Protein AF-A0A8J9S9B5-F1 (afdb_monomer)

Organism: Phaeodactylum tricornutum (NCBI:txid2850)

Sequence (121 aa):
AQVAGDGMDLGVCLTEFCKTQNLSLSDNWKCPRCKKFRQGQQNMNLWRLPDLLTFHLKRFNMSARWREKLTTKINFPLTGLDLRHWCHKESPAVQVDPMESSVYDLIGVVNHYGSMTGGHY

InterPro domains:
  IPR001394 Peptidase C19, ubiquitin carboxyl-terminal hydrolase [PF00443] (23-121)
  IPR018200 Ubiquitin specific protease, conserved site [PS00973] (104-121)
  IPR028889 Ubiquitin specific protease UPS, catalytic domain [PS50235] (1-121)
  IPR038765 Papain-like cysteine peptidase superfamily [SSF54001] (10-121)
  IPR050185 Ubiquitin carboxyl-terminal hydrolase [PTHR21646] (9-121)

Structure (mmCIF, N/CA/C/O backbone):
data_AF-A0A8J9S9B5-F1
#
_entry.id   AF-A0A8J9S9B5-F1
#
loop_
_atom_site.group_PDB
_atom_site.id
_atom_site.type_symbol
_atom_site.label_atom_id
_atom_site.label_alt_id
_atom_site.label_comp_id
_atom_site.label_asym_id
_atom_site.label_entity_id
_atom_site.label_seq_id
_atom_site.pdbx_PDB_ins_code
_atom_site.Cartn_x
_atom_site.Cartn_y
_atom_site.Cartn_z
_atom_site.occupancy
_atom_site.B_iso_or_equiv
_atom_site.auth_seq_id
_atom_site.auth_comp_id
_atom_site.auth_asym_id
_atom_site.auth_atom_id
_atom_site.pdbx_PDB_model_num
ATOM 1 N N . ALA A 1 1 ? -0.979 -18.078 14.856 1.00 37.34 1 ALA A N 1
ATOM 2 C CA . ALA A 1 1 ? 0.449 -17.784 15.094 1.00 37.34 1 ALA A CA 1
ATOM 3 C C . ALA A 1 1 ? 1.086 -17.421 13.759 1.00 37.34 1 ALA A C 1
ATOM 5 O O . ALA A 1 1 ? 1.113 -18.261 12.869 1.00 37.34 1 ALA A O 1
ATOM 6 N N . GLN A 1 2 ? 1.486 -16.164 13.571 1.00 46.03 2 GLN A N 1
ATOM 7 C CA . GLN A 1 2 ? 2.122 -15.715 12.333 1.00 46.03 2 GLN A CA 1
ATOM 8 C C . GLN A 1 2 ? 3.588 -16.158 12.376 1.00 46.03 2 GLN A C 1
ATOM 10 O O . GLN A 1 2 ? 4.333 -15.763 13.270 1.00 46.03 2 GLN 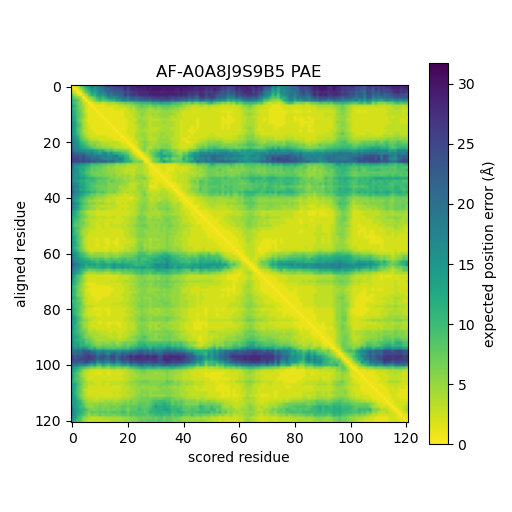A O 1
ATOM 15 N N . VAL A 1 3 ? 3.983 -17.042 11.462 1.00 46.78 3 VAL A N 1
ATOM 16 C CA . VAL A 1 3 ? 5.387 -17.427 11.293 1.00 46.78 3 VAL A CA 1
ATOM 17 C C . VAL A 1 3 ? 6.106 -16.203 10.730 1.00 46.78 3 VAL A C 1
ATOM 19 O O . VAL A 1 3 ? 5.795 -15.778 9.618 1.00 46.78 3 VAL A O 1
ATOM 22 N N . ALA A 1 4 ? 7.030 -15.620 11.496 1.00 52.12 4 ALA A N 1
ATOM 23 C CA . ALA A 1 4 ? 7.912 -14.559 11.018 1.00 52.12 4 ALA A CA 1
ATOM 24 C C . ALA A 1 4 ? 8.854 -15.154 9.960 1.00 52.12 4 ALA A C 1
ATOM 26 O O . ALA A 1 4 ? 9.913 -15.694 10.267 1.00 52.12 4 ALA A O 1
ATOM 27 N N . GLY A 1 5 ? 8.396 -15.171 8.711 1.00 57.84 5 GLY A N 1
ATOM 28 C CA . GLY A 1 5 ? 9.169 -15.641 7.573 1.00 57.84 5 GLY A CA 1
ATOM 29 C C . GLY A 1 5 ? 9.975 -14.505 6.959 1.00 57.84 5 GLY A C 1
ATOM 30 O O . GLY A 1 5 ? 9.494 -13.376 6.898 1.00 57.84 5 GLY A O 1
ATOM 31 N N . ASP A 1 6 ? 11.155 -14.838 6.434 1.00 79.31 6 ASP A N 1
ATOM 32 C CA . ASP A 1 6 ? 11.966 -13.963 5.582 1.00 79.31 6 ASP A CA 1
ATOM 33 C C . ASP A 1 6 ? 11.068 -13.307 4.509 1.00 79.31 6 ASP A C 1
ATOM 35 O O . ASP A 1 6 ? 10.398 -14.015 3.744 1.00 79.31 6 ASP A O 1
ATOM 39 N N . GLY A 1 7 ? 10.916 -11.980 4.561 1.00 86.44 7 GLY A N 1
ATOM 40 C CA . GLY A 1 7 ? 9.925 -11.209 3.802 1.00 86.44 7 GLY A CA 1
ATOM 41 C C . GLY A 1 7 ? 9.674 -9.813 4.387 1.00 86.44 7 GLY A C 1
ATOM 42 O O . GLY A 1 7 ? 9.885 -9.577 5.572 1.00 86.44 7 GLY A O 1
ATOM 43 N N . MET A 1 8 ? 9.238 -8.874 3.546 1.00 95.88 8 MET A N 1
ATOM 44 C CA . MET A 1 8 ? 8.897 -7.504 3.948 1.00 95.88 8 MET A CA 1
ATOM 45 C C . MET A 1 8 ? 7.414 -7.416 4.309 1.00 95.88 8 MET A C 1
ATOM 47 O O . MET A 1 8 ? 6.572 -7.883 3.550 1.00 95.88 8 MET A O 1
ATOM 51 N N . ASP A 1 9 ? 7.065 -6.774 5.417 1.00 96.69 9 ASP A N 1
ATOM 52 C CA . ASP A 1 9 ? 5.658 -6.626 5.794 1.00 96.69 9 ASP A CA 1
ATOM 53 C C . ASP A 1 9 ? 4.914 -5.643 4.880 1.00 96.69 9 ASP A C 1
ATOM 55 O O . ASP A 1 9 ? 5.441 -4.596 4.499 1.00 96.69 9 ASP A O 1
ATOM 59 N N . LEU A 1 10 ? 3.645 -5.934 4.581 1.00 97.50 10 LEU A N 1
ATOM 60 C CA . LEU A 1 10 ? 2.754 -5.056 3.812 1.00 97.50 10 LEU A CA 1
ATOM 61 C C . LEU A 1 10 ? 2.695 -3.638 4.400 1.00 97.50 10 LEU A C 1
ATOM 63 O O . LEU A 1 10 ? 2.607 -2.661 3.655 1.00 97.50 10 LEU A O 1
ATOM 67 N N . GLY A 1 11 ? 2.805 -3.516 5.725 1.00 96.81 11 GLY A N 1
ATOM 68 C CA . GLY A 1 11 ? 2.852 -2.230 6.416 1.00 96.81 11 GLY A CA 1
ATOM 69 C C . GLY A 1 11 ? 4.025 -1.340 5.988 1.00 96.81 11 GLY A C 1
ATOM 70 O O . GLY A 1 11 ? 3.890 -0.116 5.983 1.00 96.81 11 GLY A O 1
ATOM 71 N N . VAL A 1 12 ? 5.146 -1.920 5.543 1.00 96.75 12 VAL A N 1
ATOM 72 C CA . VAL A 1 12 ? 6.265 -1.166 4.954 1.00 96.75 12 VAL A CA 1
ATOM 73 C C . VAL A 1 12 ? 5.838 -0.550 3.622 1.00 96.75 12 VAL A C 1
ATOM 75 O O . VAL A 1 12 ? 6.068 0.635 3.389 1.00 96.75 12 VAL A O 1
ATOM 78 N N . CYS A 1 13 ? 5.147 -1.313 2.768 1.00 96.88 13 CYS A N 1
ATOM 79 C CA . CYS A 1 13 ? 4.630 -0.810 1.495 1.00 96.88 13 CYS A CA 1
ATOM 80 C C . CYS A 1 13 ? 3.580 0.293 1.690 1.00 96.88 13 CYS A C 1
ATOM 82 O O . CYS A 1 13 ? 3.610 1.293 0.976 1.00 96.88 13 CYS A O 1
ATOM 84 N N . LEU A 1 14 ? 2.671 0.130 2.657 1.00 96.62 14 LEU A N 1
ATOM 85 C CA . LEU A 1 14 ? 1.658 1.139 2.991 1.00 96.62 14 LEU A CA 1
ATOM 86 C C . LEU A 1 14 ? 2.297 2.418 3.539 1.00 96.62 14 LEU A C 1
ATOM 88 O O . LEU A 1 14 ? 1.918 3.520 3.149 1.00 96.62 14 LEU A O 1
ATOM 92 N N . THR A 1 15 ? 3.318 2.276 4.382 1.00 96.19 15 THR A N 1
ATOM 93 C CA . THR A 1 15 ? 4.081 3.416 4.897 1.00 96.19 15 THR A CA 1
ATOM 94 C C . THR A 1 15 ? 4.786 4.164 3.770 1.00 96.19 15 THR A C 1
ATOM 96 O O . THR A 1 15 ? 4.690 5.387 3.709 1.00 96.19 15 THR A O 1
ATOM 99 N N . GLU A 1 16 ? 5.433 3.459 2.837 1.00 95.56 16 GLU A N 1
ATOM 100 C CA . GLU A 1 16 ? 6.088 4.107 1.694 1.00 95.56 16 GLU A CA 1
ATOM 101 C C . GLU A 1 16 ? 5.069 4.746 0.733 1.00 95.56 16 GLU A C 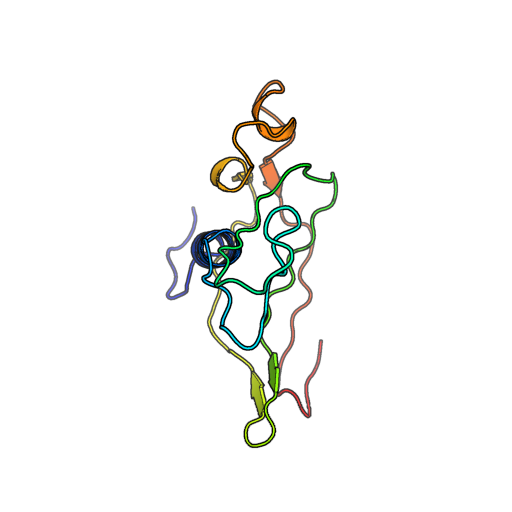1
ATOM 103 O O . GLU A 1 16 ? 5.330 5.814 0.182 1.00 95.56 16 GLU A O 1
ATOM 108 N N . PHE A 1 17 ? 3.878 4.154 0.580 1.00 94.75 17 PHE A N 1
ATOM 109 C CA . PHE A 1 17 ? 2.781 4.751 -0.185 1.00 94.75 17 PHE A CA 1
ATOM 110 C C . PHE A 1 17 ? 2.296 6.074 0.428 1.00 94.75 17 PHE A C 1
ATOM 112 O O . PHE A 1 17 ? 2.067 7.035 -0.309 1.00 94.75 17 PHE A O 1
ATOM 119 N N . CYS A 1 18 ? 2.167 6.144 1.758 1.00 95.12 18 CYS A N 1
ATOM 120 C CA . CYS A 1 18 ? 1.678 7.338 2.454 1.00 95.12 18 CYS A CA 1
ATOM 121 C C . CYS A 1 18 ? 2.758 8.391 2.750 1.00 95.12 18 CYS A C 1
ATOM 123 O O . CYS A 1 18 ? 2.457 9.500 3.199 1.00 95.12 18 CYS A O 1
ATOM 125 N N . LYS A 1 19 ? 4.027 8.065 2.512 1.00 94.94 19 LYS A N 1
ATOM 126 C CA . LYS A 1 19 ? 5.159 8.952 2.773 1.00 94.94 19 LYS A CA 1
ATOM 127 C C . LYS A 1 19 ? 5.084 10.217 1.925 1.00 94.94 19 LYS A C 1
ATOM 129 O O . LYS A 1 19 ? 4.760 10.180 0.740 1.00 94.94 19 LYS A O 1
ATOM 134 N N . THR A 1 20 ? 5.449 11.346 2.526 1.00 94.06 20 THR A N 1
ATOM 135 C CA . THR A 1 20 ? 5.600 12.610 1.804 1.00 94.06 20 THR A CA 1
ATOM 136 C C . THR A 1 20 ? 6.755 12.524 0.816 1.00 94.06 20 THR A C 1
ATOM 138 O O . THR A 1 20 ? 7.901 12.274 1.189 1.00 94.06 20 THR A O 1
ATOM 141 N N . GLN A 1 21 ? 6.449 12.774 -0.449 1.00 90.12 21 GLN A N 1
ATOM 142 C CA . GLN A 1 21 ? 7.390 12.807 -1.556 1.00 90.12 21 GLN A CA 1
ATOM 143 C C . GLN A 1 21 ? 7.607 14.257 -1.990 1.00 90.12 21 GLN A C 1
ATOM 145 O O . GLN A 1 21 ? 6.662 15.043 -2.091 1.00 90.12 21 GLN A O 1
ATOM 150 N N . ASN A 1 22 ? 8.862 14.620 -2.248 1.00 88.19 22 ASN A N 1
ATOM 151 C CA . ASN A 1 22 ? 9.187 15.903 -2.861 1.00 88.19 22 ASN A CA 1
ATOM 152 C C . ASN A 1 22 ? 8.976 15.782 -4.370 1.00 88.19 22 ASN A C 1
ATOM 154 O O . AS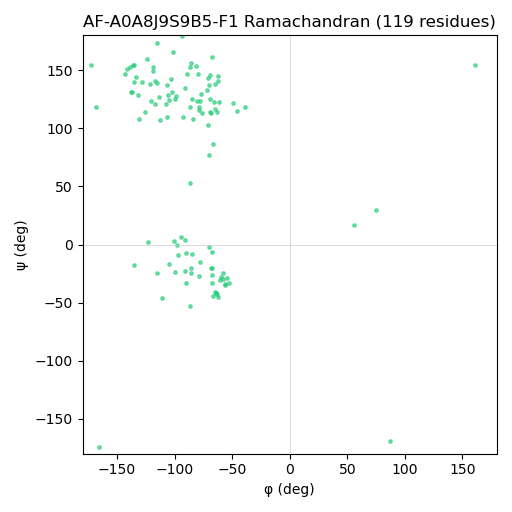N A 1 22 ? 9.583 14.929 -5.014 1.00 88.19 22 ASN A O 1
ATOM 158 N N . LEU A 1 23 ? 8.142 16.653 -4.927 1.00 84.38 23 LEU A N 1
ATOM 159 C CA . LEU A 1 23 ? 7.941 16.740 -6.366 1.00 84.38 23 LEU A CA 1
ATOM 160 C C . LEU A 1 23 ? 9.181 17.361 -7.006 1.00 84.38 23 LEU A C 1
ATOM 162 O O . LEU A 1 23 ? 9.708 18.365 -6.516 1.00 84.38 23 LEU A O 1
ATOM 166 N N . SER A 1 24 ? 9.667 16.754 -8.085 1.00 74.19 24 SER A N 1
ATOM 167 C CA . SER A 1 24 ? 10.805 17.288 -8.827 1.00 74.19 24 SER A CA 1
ATOM 168 C C . SER A 1 24 ? 10.434 18.611 -9.520 1.00 74.19 24 SER A C 1
ATOM 170 O O . SER A 1 24 ? 9.263 18.909 -9.747 1.00 74.19 24 SER A O 1
ATOM 172 N N . LEU A 1 25 ? 11.434 19.411 -9.909 1.00 66.12 25 LEU A N 1
ATOM 173 C CA . LEU A 1 25 ? 11.219 20.611 -10.738 1.00 66.12 25 LEU A CA 1
ATOM 174 C C . LEU A 1 25 ? 10.760 20.283 -12.172 1.00 66.12 25 LEU A C 1
ATOM 176 O O . LEU A 1 25 ? 10.460 21.189 -12.941 1.00 66.12 25 LEU A O 1
ATOM 180 N N . SER A 1 26 ? 10.736 19.011 -12.567 1.00 68.56 26 SER A N 1
ATOM 181 C CA . SER A 1 26 ? 10.069 18.551 -13.790 1.00 68.56 26 SER A CA 1
ATOM 182 C C . SER A 1 26 ? 8.607 18.167 -13.529 1.00 68.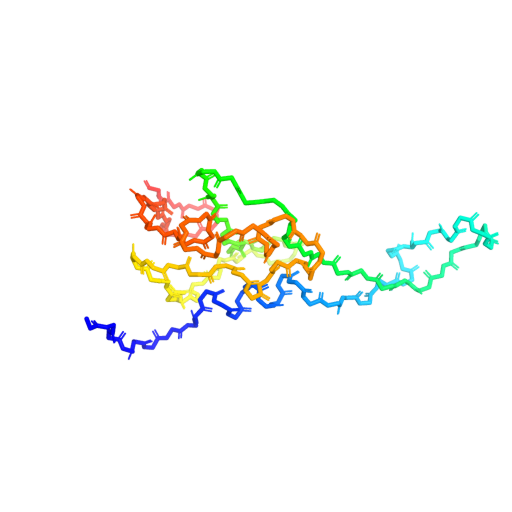56 26 SER A C 1
ATOM 184 O O . SER A 1 26 ? 7.755 18.454 -14.367 1.00 68.56 26 SER A O 1
ATOM 186 N N . ASP A 1 27 ? 8.291 17.640 -12.339 1.00 65.56 27 ASP A N 1
ATOM 187 C CA . ASP A 1 27 ? 6.940 17.266 -11.878 1.00 65.56 27 ASP A CA 1
ATOM 188 C C . ASP A 1 27 ? 6.218 18.463 -11.246 1.00 65.56 27 ASP A C 1
ATOM 190 O O . ASP A 1 27 ? 5.783 18.464 -10.092 1.00 65.56 27 ASP A O 1
ATOM 194 N N . ASN A 1 28 ? 6.171 19.554 -12.003 1.00 70.00 28 ASN A N 1
ATOM 195 C CA . ASN A 1 28 ? 5.900 20.870 -11.460 1.00 70.00 28 ASN A CA 1
ATOM 196 C C . ASN A 1 28 ? 4.488 21.032 -10.870 1.00 70.00 28 ASN A C 1
ATOM 198 O O . ASN A 1 28 ? 3.492 21.091 -11.596 1.00 70.00 28 ASN A O 1
ATOM 202 N N . TRP A 1 29 ? 4.405 21.289 -9.561 1.00 84.69 29 TRP A N 1
ATOM 203 C CA . TRP A 1 29 ? 3.197 21.842 -8.953 1.00 84.69 29 TRP A CA 1
ATOM 204 C C . TRP A 1 29 ? 3.116 23.350 -9.217 1.00 84.69 29 TRP A C 1
ATOM 206 O O . TRP A 1 29 ? 3.969 24.140 -8.795 1.00 84.69 29 TRP A O 1
ATOM 216 N N . LYS A 1 30 ? 2.067 23.784 -9.925 1.00 88.19 30 LYS A N 1
ATOM 217 C CA . LYS A 1 30 ? 1.782 25.210 -10.124 1.00 88.19 30 LYS A CA 1
ATOM 218 C C . LYS A 1 30 ? 1.003 25.740 -8.929 1.00 88.19 30 LYS A C 1
ATOM 220 O O . LYS A 1 30 ? -0.187 25.471 -8.786 1.00 88.19 30 LYS A O 1
ATOM 225 N N . CYS A 1 31 ? 1.657 26.550 -8.101 1.00 88.00 31 CYS A N 1
ATOM 226 C CA . CYS A 1 31 ? 1.012 27.131 -6.931 1.00 88.00 31 CYS A CA 1
ATOM 227 C C . CYS A 1 31 ? -0.177 28.019 -7.362 1.00 88.00 31 CYS A C 1
ATOM 229 O O . CYS A 1 31 ? 0.031 29.001 -8.089 1.00 88.00 31 CYS A O 1
ATOM 231 N N . PRO A 1 32 ? -1.413 27.757 -6.892 1.00 90.88 32 PRO A N 1
ATOM 232 C CA . PRO A 1 32 ? -2.591 28.520 -7.303 1.00 90.88 32 PRO A CA 1
ATOM 233 C C . PRO A 1 32 ? -2.570 29.968 -6.797 1.00 90.88 32 PRO A C 1
ATOM 235 O O . PRO A 1 32 ? -3.237 3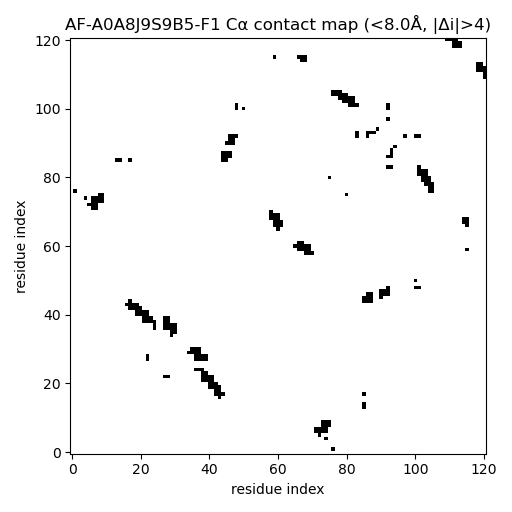0.815 -7.390 1.00 90.88 32 PRO A O 1
ATOM 238 N N . ARG A 1 33 ? -1.782 30.265 -5.753 1.00 93.19 33 ARG A N 1
ATOM 239 C CA . ARG A 1 33 ? -1.595 31.613 -5.196 1.00 93.19 33 ARG A CA 1
ATOM 240 C C . ARG A 1 33 ? -0.493 32.388 -5.922 1.00 93.19 33 ARG A C 1
ATOM 242 O O . ARG A 1 33 ? -0.740 33.480 -6.411 1.00 93.19 33 ARG A O 1
ATOM 249 N N . CYS A 1 34 ? 0.707 31.815 -6.042 1.00 90.50 34 CYS A N 1
ATOM 250 C CA . CYS A 1 34 ? 1.845 32.490 -6.682 1.00 90.50 34 CYS A CA 1
ATOM 251 C C . CYS A 1 34 ? 1.788 32.482 -8.217 1.00 90.50 34 CYS A C 1
ATOM 253 O O . CYS A 1 34 ? 2.575 33.183 -8.846 1.00 90.50 34 CYS A O 1
ATOM 255 N N . LYS A 1 35 ? 0.938 31.632 -8.816 1.00 90.00 35 LYS A N 1
ATOM 256 C CA . LYS A 1 35 ? 0.830 31.378 -10.267 1.00 90.00 35 LYS A CA 1
ATOM 257 C C . LYS A 1 35 ? 2.140 30.933 -10.942 1.00 90.00 35 LYS A C 1
ATOM 259 O O . LYS A 1 35 ? 2.233 30.943 -12.166 1.00 90.00 35 LYS A O 1
ATOM 264 N N . LYS A 1 36 ? 3.122 30.487 -10.153 1.00 88.19 36 LYS A N 1
ATOM 265 C CA . LYS A 1 36 ? 4.446 30.012 -10.580 1.00 88.19 36 LYS A CA 1
ATOM 266 C C . LYS A 1 36 ? 4.6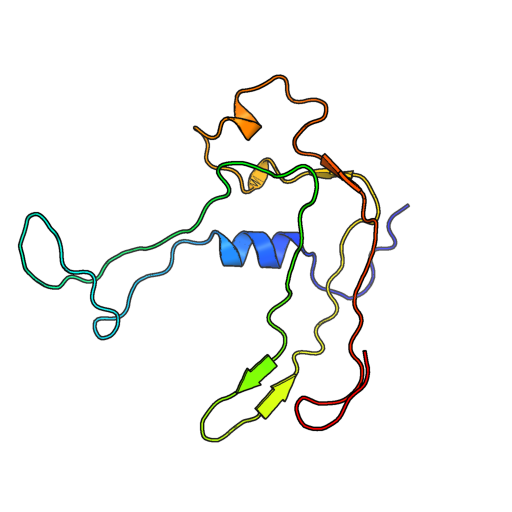37 28.551 -10.182 1.00 88.19 36 LYS A C 1
ATOM 268 O O . LYS A 1 36 ? 4.047 28.099 -9.197 1.00 88.19 36 LYS A O 1
ATOM 273 N N . PHE A 1 37 ? 5.470 27.843 -10.933 1.00 87.00 37 PHE A N 1
ATOM 274 C CA . PHE A 1 37 ? 5.906 26.501 -10.574 1.00 87.00 37 PHE A CA 1
ATOM 275 C C . PHE A 1 37 ? 6.839 26.550 -9.365 1.00 87.00 37 PHE A C 1
ATOM 277 O O . PHE A 1 37 ? 7.667 27.457 -9.236 1.00 87.00 37 PHE A O 1
ATOM 284 N N . ARG A 1 38 ? 6.637 25.620 -8.438 1.00 84.19 38 ARG A N 1
ATOM 285 C CA . ARG A 1 38 ? 7.401 25.502 -7.199 1.00 84.19 38 ARG A CA 1
ATOM 286 C C . ARG A 1 38 ? 7.675 24.030 -6.942 1.00 84.19 38 ARG A C 1
ATOM 288 O O . ARG A 1 38 ? 6.875 23.175 -7.315 1.00 84.19 38 ARG A O 1
ATOM 295 N N . GLN A 1 39 ? 8.769 23.768 -6.239 1.00 84.94 39 GLN A N 1
ATOM 296 C CA . GLN A 1 39 ? 8.984 22.466 -5.634 1.00 84.94 39 GLN A CA 1
ATOM 297 C C . GLN A 1 39 ? 7.880 22.235 -4.595 1.00 84.94 39 GLN A C 1
ATOM 299 O O . GLN A 1 39 ? 7.748 23.004 -3.641 1.00 84.94 39 GLN A O 1
ATOM 304 N N . GLY A 1 40 ? 7.029 21.248 -4.854 1.00 85.44 40 GLY A N 1
ATOM 305 C CA . GLY A 1 40 ? 5.921 20.872 -3.985 1.00 85.44 40 GLY A CA 1
ATOM 306 C C . GLY A 1 40 ? 6.257 19.640 -3.156 1.00 85.44 40 GLY A C 1
ATOM 307 O O . GLY A 1 40 ? 7.198 18.907 -3.455 1.00 85.44 40 GLY A O 1
ATOM 308 N N . GLN A 1 41 ? 5.449 19.402 -2.133 1.00 89.25 41 GLN A N 1
ATOM 309 C CA . GLN A 1 41 ? 5.414 18.137 -1.412 1.00 89.25 41 GLN A CA 1
ATOM 310 C C . GLN A 1 41 ? 4.049 17.497 -1.630 1.00 89.25 41 GLN A C 1
ATOM 312 O O . GLN A 1 41 ? 3.033 18.191 -1.616 1.00 89.25 41 GLN A O 1
ATOM 317 N N . GLN A 1 42 ? 4.036 16.186 -1.840 1.00 88.75 42 GLN A N 1
ATOM 318 C CA . G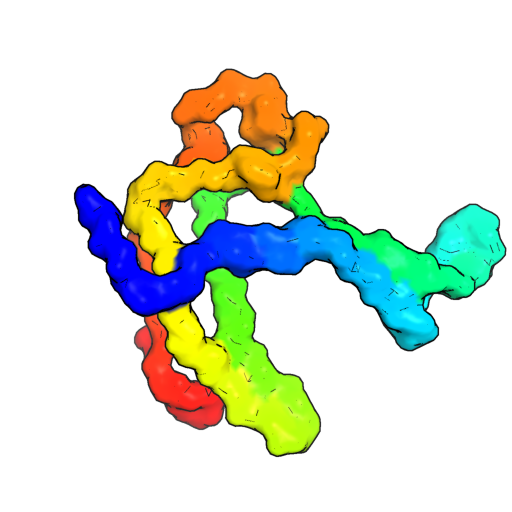LN A 1 42 ? 2.824 15.403 -2.014 1.00 88.75 42 GLN A CA 1
ATOM 319 C C . GLN A 1 42 ? 2.893 14.171 -1.122 1.00 88.75 42 GLN A C 1
ATOM 321 O O . GLN A 1 42 ? 3.850 13.408 -1.178 1.00 88.75 42 GLN A O 1
ATOM 326 N N . ASN A 1 43 ? 1.854 13.951 -0.331 1.00 92.00 43 ASN A N 1
ATOM 327 C CA . ASN A 1 43 ? 1.594 12.685 0.337 1.00 92.00 43 ASN A CA 1
ATOM 328 C C . ASN A 1 43 ? 0.199 12.185 -0.042 1.00 92.00 43 ASN A C 1
ATOM 330 O O . ASN A 1 43 ? -0.658 12.947 -0.492 1.00 92.00 43 ASN A O 1
ATOM 334 N N . MET A 1 44 ? -0.021 10.890 0.139 1.00 93.31 44 MET A N 1
ATOM 335 C CA . MET A 1 44 ? -1.329 10.256 0.002 1.00 93.31 44 MET A CA 1
ATOM 336 C C . MET A 1 44 ? -1.712 9.687 1.363 1.00 93.31 44 MET A C 1
ATOM 338 O O . MET A 1 44 ? -0.858 9.178 2.071 1.00 93.31 44 MET A O 1
ATOM 342 N N . ASN A 1 45 ? -2.980 9.785 1.747 1.00 91.69 45 ASN A N 1
ATOM 343 C CA . ASN A 1 45 ? -3.489 9.171 2.974 1.00 91.69 45 ASN A CA 1
ATOM 344 C C . ASN A 1 45 ? -4.812 8.480 2.662 1.00 91.69 45 ASN A C 1
ATOM 346 O O . ASN A 1 45 ? -5.524 8.890 1.739 1.00 91.69 45 ASN A O 1
ATOM 350 N N . LEU A 1 46 ? -5.166 7.464 3.445 1.00 93.25 46 LEU A N 1
ATOM 351 C CA . LEU A 1 46 ? -6.467 6.816 3.317 1.00 93.25 46 LEU A CA 1
ATOM 352 C C . LEU A 1 46 ? -7.542 7.700 3.970 1.00 93.25 46 LEU A C 1
ATOM 354 O O . LEU A 1 46 ? -7.370 8.173 5.093 1.00 93.25 46 LEU A O 1
ATOM 358 N N . TRP A 1 47 ? -8.638 7.969 3.255 1.00 92.12 47 TRP A N 1
ATOM 359 C CA . TRP A 1 47 ? -9.721 8.832 3.754 1.00 92.12 47 TRP A CA 1
ATOM 360 C C . TRP A 1 47 ? -11.014 8.074 4.045 1.00 92.12 47 TRP A C 1
ATOM 362 O O . TRP A 1 47 ? -11.625 8.281 5.084 1.00 92.12 47 TRP A O 1
ATOM 372 N N . ARG A 1 48 ? -11.452 7.202 3.139 1.00 90.25 48 ARG A N 1
ATOM 373 C CA . ARG A 1 48 ? -12.562 6.269 3.362 1.00 90.25 48 ARG A CA 1
ATOM 374 C C . ARG A 1 48 ? -12.079 4.881 2.992 1.00 90.25 48 ARG A C 1
ATOM 376 O O . ARG A 1 48 ? -11.371 4.742 1.995 1.00 90.25 48 ARG A O 1
ATOM 383 N N . LEU A 1 49 ? -12.468 3.896 3.789 1.00 91.88 49 LEU A N 1
ATOM 384 C CA . LEU A 1 49 ? -12.146 2.498 3.560 1.00 91.88 49 LEU A CA 1
ATOM 385 C C . LEU A 1 49 ? -13.411 1.791 3.039 1.00 91.88 49 LEU A C 1
ATOM 387 O O . LEU A 1 49 ? -14.467 1.945 3.650 1.00 91.88 49 LEU A O 1
ATOM 391 N N . PRO A 1 50 ? -13.358 1.133 1.869 1.00 92.81 50 PRO A N 1
ATOM 392 C CA . PRO A 1 50 ? -14.503 0.428 1.296 1.00 92.81 50 PRO A CA 1
ATOM 393 C C . PRO A 1 50 ? -14.671 -0.964 1.914 1.00 92.81 50 PRO A C 1
ATOM 395 O O . PRO A 1 50 ? -13.676 -1.583 2.275 1.00 92.81 50 PRO A O 1
ATOM 398 N N . ASP A 1 51 ? -15.886 -1.515 1.924 1.00 91.19 51 ASP A N 1
ATOM 399 C CA . ASP A 1 51 ? -16.149 -2.873 2.441 1.00 91.19 51 ASP A CA 1
ATOM 400 C C . ASP A 1 51 ? -15.287 -3.947 1.751 1.00 91.19 51 ASP A C 1
ATOM 402 O O . ASP A 1 51 ? -14.825 -4.894 2.382 1.00 91.19 51 ASP A O 1
ATOM 406 N N . LEU A 1 52 ? -15.012 -3.764 0.452 1.00 94.00 52 LEU A N 1
ATOM 407 C CA . LEU A 1 52 ? -14.072 -4.579 -0.313 1.00 94.00 52 LEU A CA 1
ATOM 408 C C . LEU A 1 52 ? -12.857 -3.746 -0.728 1.00 94.00 52 LEU A C 1
ATOM 410 O O . LEU A 1 52 ? -12.928 -2.921 -1.644 1.00 94.00 52 LEU A O 1
ATOM 414 N N . LEU A 1 53 ? -11.721 -3.996 -0.079 1.00 95.12 53 LEU A N 1
ATOM 415 C CA . LEU A 1 53 ? -10.461 -3.324 -0.365 1.00 95.12 53 LEU A CA 1
ATOM 416 C C . LEU A 1 53 ? -9.526 -4.215 -1.185 1.00 95.12 53 LEU A C 1
ATOM 418 O O . LEU A 1 53 ? -9.269 -5.365 -0.843 1.00 95.12 53 LEU A O 1
ATOM 422 N N . THR A 1 54 ? -8.975 -3.662 -2.265 1.00 96.75 54 THR A N 1
ATOM 423 C CA . THR A 1 54 ? -8.009 -4.357 -3.125 1.00 96.75 54 THR A CA 1
ATOM 424 C C . THR A 1 54 ? -6.642 -3.693 -3.037 1.00 96.75 54 THR A C 1
ATOM 426 O O . THR A 1 54 ? -6.508 -2.499 -3.305 1.00 96.75 54 THR A O 1
ATOM 429 N N . PHE A 1 55 ? -5.608 -4.480 -2.738 1.00 96.56 55 PHE A N 1
ATOM 430 C CA . PHE A 1 55 ? -4.217 -4.042 -2.824 1.00 96.56 55 PHE A CA 1
ATOM 431 C C . PHE A 1 55 ? -3.571 -4.534 -4.115 1.00 96.56 55 PHE A C 1
ATOM 433 O O . PHE A 1 55 ? -3.515 -5.732 -4.383 1.00 96.56 55 PHE A O 1
ATOM 440 N N . HIS A 1 56 ? -3.011 -3.606 -4.889 1.00 97.44 56 HIS A N 1
ATOM 441 C CA . HIS A 1 56 ? -2.170 -3.932 -6.033 1.00 97.44 56 HIS A CA 1
ATOM 442 C C . HIS A 1 56 ? -0.704 -3.644 -5.701 1.00 97.44 56 HIS A C 1
ATOM 444 O O . HIS A 1 56 ? -0.280 -2.492 -5.600 1.00 97.44 56 HIS A O 1
ATOM 450 N N . LEU A 1 57 ? 0.090 -4.706 -5.562 1.00 97.12 57 LEU A N 1
ATOM 451 C CA . LEU A 1 57 ? 1.536 -4.596 -5.400 1.00 97.12 57 LEU A CA 1
ATOM 452 C C . LEU A 1 57 ? 2.178 -4.274 -6.756 1.00 97.12 57 LEU A C 1
ATOM 454 O O . LEU A 1 57 ? 2.172 -5.110 -7.661 1.00 97.12 57 LEU A O 1
ATOM 458 N N . LYS A 1 58 ? 2.760 -3.077 -6.891 1.00 95.50 58 LYS A N 1
ATOM 459 C CA . LYS A 1 58 ? 3.445 -2.611 -8.110 1.00 95.50 58 LYS A CA 1
ATOM 460 C C . LYS A 1 58 ? 4.762 -3.365 -8.330 1.00 95.50 58 LYS A C 1
ATOM 462 O O . LYS A 1 58 ? 5.839 -2.860 -8.035 1.00 95.50 58 LYS A O 1
ATOM 467 N N . ARG A 1 59 ? 4.673 -4.602 -8.819 1.00 95.38 59 ARG A N 1
ATOM 468 C CA . ARG A 1 59 ? 5.831 -5.491 -9.006 1.00 95.38 59 ARG A CA 1
ATOM 469 C C . ARG A 1 59 ? 6.555 -5.290 -10.328 1.00 95.38 59 ARG A C 1
ATOM 471 O O . ARG A 1 59 ? 7.696 -5.713 -10.441 1.00 95.38 59 ARG A O 1
ATOM 478 N N . PHE A 1 60 ? 5.916 -4.702 -11.328 1.00 94.00 60 PHE A N 1
ATOM 479 C CA . PHE A 1 60 ? 6.507 -4.568 -12.654 1.00 94.00 60 PHE A CA 1
ATOM 480 C C . PHE A 1 60 ? 7.099 -3.183 -12.843 1.00 94.00 60 PHE A C 1
ATOM 482 O O . PHE A 1 60 ? 6.417 -2.178 -12.645 1.00 94.00 60 PHE A O 1
ATOM 489 N N . ASN A 1 61 ? 8.357 -3.156 -13.260 1.00 90.25 61 ASN A N 1
ATOM 490 C CA . ASN A 1 61 ? 9.055 -1.939 -13.621 1.00 90.25 61 ASN A CA 1
ATOM 491 C C . ASN A 1 61 ? 9.505 -2.045 -15.081 1.00 90.25 61 ASN A C 1
ATOM 493 O O . ASN A 1 61 ? 10.185 -2.995 -15.484 1.00 90.25 61 ASN A O 1
ATOM 497 N N . MET A 1 62 ? 9.083 -1.068 -15.880 1.00 88.38 62 MET A N 1
ATOM 498 C CA . MET A 1 62 ? 9.416 -0.964 -17.291 1.00 88.38 62 MET A CA 1
ATOM 499 C C . MET A 1 62 ? 10.024 0.407 -17.557 1.00 88.38 62 MET A C 1
ATOM 501 O O . MET A 1 62 ? 9.350 1.430 -17.484 1.00 88.38 62 MET A O 1
ATOM 505 N N . SER A 1 63 ? 11.299 0.404 -17.921 1.00 84.81 63 SER A N 1
ATOM 506 C CA . SER A 1 63 ? 12.010 1.566 -18.446 1.00 84.81 63 SER A CA 1
ATOM 507 C C . SER A 1 63 ? 12.427 1.306 -19.893 1.00 84.81 63 SER A C 1
ATOM 509 O O . SER A 1 63 ? 12.297 0.190 -20.401 1.00 84.81 63 SER A O 1
ATOM 511 N N . ALA A 1 64 ? 12.977 2.322 -20.563 1.00 83.06 64 ALA A N 1
ATOM 512 C CA . ALA A 1 64 ? 13.480 2.178 -21.930 1.00 83.06 64 ALA A CA 1
ATOM 513 C C . ALA A 1 64 ? 14.561 1.086 -22.066 1.00 83.06 64 ALA A C 1
ATOM 515 O O . ALA A 1 64 ? 14.752 0.542 -23.150 1.00 83.06 64 ALA A O 1
ATOM 516 N N . ARG A 1 65 ? 15.267 0.765 -20.972 1.00 79.62 65 ARG A N 1
ATOM 517 C CA . ARG A 1 65 ? 16.434 -0.127 -20.975 1.00 79.62 65 ARG A CA 1
ATOM 518 C C . ARG A 1 65 ? 16.232 -1.420 -20.186 1.00 79.62 65 ARG A C 1
ATOM 520 O O . ARG A 1 65 ? 16.901 -2.404 -20.478 1.00 79.62 65 ARG A O 1
ATOM 527 N N . TRP A 1 66 ? 15.320 -1.430 -19.216 1.00 79.69 66 TRP A N 1
ATOM 528 C CA . TRP A 1 66 ? 15.148 -2.542 -18.282 1.00 79.69 66 TRP A CA 1
ATOM 529 C C . TRP A 1 66 ? 13.682 -2.898 -18.098 1.00 79.69 66 TRP A C 1
ATOM 531 O O . TRP A 1 66 ? 12.813 -2.028 -18.013 1.00 79.69 66 TRP A O 1
ATOM 541 N N . ARG A 1 67 ? 13.435 -4.201 -18.026 1.00 86.88 67 ARG A N 1
ATOM 542 C CA . ARG A 1 67 ? 12.131 -4.821 -17.829 1.00 86.88 67 ARG A CA 1
ATOM 543 C C . ARG A 1 67 ? 12.284 -5.838 -16.714 1.00 86.88 67 ARG A C 1
ATOM 545 O O . ARG A 1 67 ? 12.918 -6.867 -16.924 1.00 86.88 67 ARG A O 1
ATOM 552 N N . GLU A 1 68 ? 11.729 -5.553 -15.546 1.00 90.88 68 GLU A N 1
ATOM 553 C CA . GLU A 1 68 ? 11.911 -6.403 -14.370 1.00 90.88 68 GLU A CA 1
ATOM 554 C C . GLU A 1 68 ? 10.603 -6.634 -13.611 1.00 90.88 68 GLU A C 1
ATOM 556 O O . GLU A 1 68 ? 9.662 -5.835 -13.662 1.00 90.88 68 GLU A O 1
ATOM 561 N N . LYS A 1 69 ? 10.563 -7.759 -12.896 1.00 94.12 69 LYS A N 1
ATOM 562 C CA . LYS A 1 69 ? 9.524 -8.089 -11.926 1.00 94.12 69 LYS A CA 1
ATOM 563 C C . LYS A 1 69 ? 10.175 -8.192 -10.551 1.00 94.12 69 LYS A C 1
ATOM 565 O O . LYS A 1 69 ? 11.032 -9.045 -10.343 1.00 94.12 69 LYS A O 1
ATOM 570 N N . LEU A 1 70 ?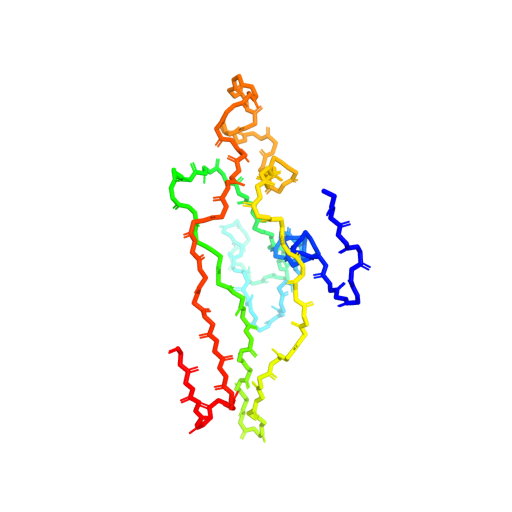 9.716 -7.378 -9.609 1.00 94.44 70 LEU A N 1
ATOM 571 C CA . LEU A 1 70 ? 10.100 -7.442 -8.206 1.00 94.44 70 LEU A CA 1
ATOM 572 C C . LEU A 1 70 ? 9.541 -8.723 -7.573 1.00 94.44 70 LEU A C 1
ATOM 574 O O . LEU A 1 70 ? 8.323 -8.896 -7.417 1.00 94.44 70 LEU A O 1
ATOM 578 N N . THR A 1 71 ? 10.448 -9.620 -7.195 1.00 93.81 71 THR A N 1
ATOM 579 C CA . THR A 1 71 ? 10.148 -10.912 -6.559 1.00 93.81 71 THR A CA 1
ATOM 580 C C . THR A 1 71 ? 10.120 -10.839 -5.033 1.00 93.81 71 THR A C 1
ATOM 582 O O . THR A 1 71 ? 9.891 -11.860 -4.391 1.00 93.81 71 THR A O 1
ATOM 585 N N . THR A 1 72 ? 10.289 -9.645 -4.448 1.00 95.31 72 THR A N 1
ATOM 586 C CA . THR A 1 72 ? 10.252 -9.419 -2.997 1.00 95.31 72 THR A CA 1
ATOM 587 C C . THR A 1 72 ? 9.018 -10.064 -2.379 1.00 95.31 72 THR A C 1
ATOM 589 O O . THR A 1 72 ? 7.877 -9.755 -2.757 1.00 95.31 72 THR A O 1
ATOM 592 N N . LYS A 1 73 ? 9.244 -10.968 -1.427 1.00 96.50 73 LYS A N 1
ATOM 593 C CA . LYS A 1 73 ? 8.174 -11.590 -0.657 1.00 96.50 73 LYS A CA 1
ATOM 594 C C . LYS A 1 73 ? 7.557 -10.541 0.259 1.00 96.50 73 LYS A C 1
ATOM 596 O O . LYS A 1 73 ? 8.276 -9.895 1.017 1.00 96.50 73 LYS A O 1
ATOM 601 N N . ILE A 1 74 ? 6.240 -10.372 0.148 1.00 97.44 74 ILE A N 1
ATOM 602 C CA . ILE A 1 74 ? 5.475 -9.466 1.003 1.00 97.44 74 ILE A CA 1
ATOM 603 C C . ILE A 1 74 ? 4.657 -10.306 1.973 1.00 97.44 74 ILE A C 1
ATOM 605 O O . ILE A 1 74 ? 3.845 -11.121 1.537 1.00 97.44 74 ILE A O 1
ATOM 609 N N . ASN A 1 75 ? 4.883 -10.104 3.264 1.00 97.69 75 ASN A N 1
ATOM 610 C CA . ASN A 1 75 ? 4.105 -10.714 4.325 1.00 97.69 75 ASN A CA 1
ATOM 611 C C . ASN A 1 75 ? 2.858 -9.854 4.566 1.00 97.69 75 ASN A C 1
ATOM 613 O O . ASN A 1 75 ? 2.951 -8.652 4.811 1.00 97.69 75 ASN A O 1
ATOM 617 N N . PHE A 1 76 ? 1.680 -10.462 4.494 1.00 96.81 76 PHE A N 1
ATOM 618 C CA . PHE A 1 76 ? 0.408 -9.828 4.831 1.00 96.81 76 PHE A CA 1
ATOM 619 C C . PHE A 1 76 ? -0.399 -10.777 5.722 1.00 96.81 76 PHE A C 1
ATOM 621 O O . PHE A 1 76 ? -0.296 -11.998 5.563 1.00 96.81 76 PHE A O 1
ATOM 628 N N . PRO A 1 77 ? -1.154 -10.256 6.701 1.00 96.00 77 PRO A N 1
ATOM 629 C CA . PRO A 1 77 ? -2.002 -11.091 7.537 1.00 96.00 77 PRO A CA 1
ATOM 630 C C . PRO A 1 77 ? -3.171 -11.654 6.720 1.00 96.00 77 PRO A C 1
ATOM 632 O O . PRO A 1 77 ? -3.681 -11.001 5.811 1.00 96.00 77 PRO A O 1
ATOM 635 N N . LEU A 1 78 ? -3.593 -12.877 7.050 1.00 96.81 78 LEU A N 1
ATOM 636 C CA . LEU A 1 78 ? -4.804 -13.472 6.474 1.00 96.81 78 LEU A CA 1
ATOM 637 C C . LEU A 1 78 ? -6.071 -12.925 7.137 1.00 96.81 78 LEU A C 1
ATOM 639 O O . LEU A 1 78 ? -7.120 -12.896 6.509 1.00 96.81 78 LEU A O 1
ATOM 643 N N . THR A 1 79 ? -5.961 -12.496 8.392 1.00 95.94 79 THR A N 1
ATOM 644 C CA . THR A 1 79 ? -7.060 -11.942 9.182 1.00 95.94 79 THR A CA 1
ATOM 645 C C . THR A 1 79 ? -6.564 -10.783 10.032 1.00 95.94 79 THR A C 1
ATOM 647 O O . THR A 1 79 ? -5.408 -10.798 10.466 1.00 95.94 79 THR A O 1
ATOM 650 N N . GLY A 1 80 ? -7.429 -9.825 10.342 1.00 93.94 80 GLY A N 1
ATOM 651 C CA . GLY A 1 80 ? -7.118 -8.770 11.301 1.00 93.94 80 GLY A CA 1
ATOM 652 C C . GLY A 1 80 ? -6.164 -7.690 10.778 1.00 93.94 80 GLY A C 1
ATOM 653 O O . GLY A 1 80 ? -5.391 -7.136 11.560 1.00 93.94 80 GLY A O 1
ATOM 654 N N . LEU A 1 81 ? -6.159 -7.397 9.471 1.00 95.31 81 LEU A N 1
ATOM 655 C CA . LEU A 1 81 ? -5.383 -6.281 8.921 1.00 95.31 81 LEU A CA 1
ATOM 656 C C . LEU A 1 81 ? -6.009 -4.947 9.339 1.00 95.31 81 LEU A C 1
ATOM 658 O O . LEU A 1 81 ? -6.992 -4.512 8.746 1.00 95.31 81 LEU A O 1
ATOM 662 N N . ASP A 1 82 ? -5.412 -4.279 10.318 1.00 93.06 82 ASP A N 1
ATOM 663 C CA . ASP A 1 82 ? -5.840 -2.957 10.774 1.00 93.06 82 ASP A CA 1
ATOM 664 C C . ASP A 1 82 ? -5.192 -1.833 9.947 1.00 93.06 82 ASP A C 1
ATOM 666 O O . ASP A 1 82 ? -3.969 -1.678 9.934 1.00 93.06 82 ASP A O 1
ATOM 670 N N . LEU A 1 83 ? -6.013 -1.027 9.267 1.00 93.75 83 LEU A N 1
ATOM 671 C CA . LEU A 1 83 ? -5.555 0.062 8.395 1.00 93.75 83 LEU A CA 1
ATOM 672 C C . LEU A 1 83 ? -5.577 1.451 9.034 1.00 93.75 83 LEU A C 1
ATOM 674 O O . LEU A 1 83 ? -5.178 2.427 8.385 1.00 93.75 83 LEU A O 1
ATOM 678 N N . ARG A 1 84 ? -6.004 1.573 10.297 1.00 89.94 84 ARG A N 1
ATOM 679 C CA . ARG A 1 84 ? -6.177 2.872 10.971 1.00 89.94 84 ARG A CA 1
ATOM 680 C C . ARG A 1 84 ? -4.902 3.710 10.963 1.00 89.94 84 ARG A C 1
ATOM 682 O O . ARG A 1 84 ? -4.971 4.926 10.810 1.00 89.94 84 ARG A O 1
ATOM 689 N N . HIS A 1 85 ? -3.737 3.066 11.049 1.00 91.12 85 HIS A N 1
ATOM 690 C CA . HIS A 1 85 ? -2.439 3.743 11.068 1.00 91.12 85 HIS A CA 1
ATOM 691 C C . HIS A 1 85 ? -2.147 4.580 9.808 1.00 91.12 85 HIS A C 1
ATOM 693 O O . HIS A 1 85 ? -1.461 5.595 9.896 1.00 91.12 85 HIS A O 1
ATOM 699 N N . TRP A 1 86 ? -2.678 4.186 8.646 1.00 94.69 86 TRP A N 1
ATOM 700 C CA . TRP A 1 86 ? -2.459 4.882 7.367 1.00 94.69 86 TRP A CA 1
ATOM 701 C C . TRP A 1 86 ? -3.629 5.786 6.956 1.00 94.69 86 TRP A C 1
ATOM 703 O O . TRP A 1 86 ? -3.607 6.393 5.878 1.00 94.69 86 TRP A O 1
ATOM 713 N N . CYS A 1 87 ? -4.654 5.889 7.803 1.00 93.31 87 CYS A N 1
ATOM 714 C CA . CYS A 1 87 ? -5.763 6.807 7.602 1.00 93.31 87 CYS A CA 1
ATOM 715 C C . CYS A 1 87 ? -5.388 8.230 8.027 1.00 93.31 87 CYS A C 1
ATOM 717 O O . CYS A 1 87 ? -4.625 8.452 8.967 1.00 93.31 87 CYS A O 1
ATOM 719 N N . HIS A 1 88 ? -5.946 9.224 7.336 1.00 92.94 88 HIS A N 1
ATOM 720 C CA . HIS A 1 88 ? -5.802 10.614 7.753 1.00 92.94 88 HIS A CA 1
ATOM 721 C C . HIS A 1 88 ? -6.432 10.815 9.140 1.00 92.94 88 HIS A C 1
ATOM 723 O O . HIS A 1 88 ? -7.475 10.241 9.433 1.00 92.94 88 HIS A O 1
ATOM 729 N N . LYS A 1 89 ? -5.856 11.679 9.983 1.00 89.62 89 LYS A N 1
ATOM 730 C CA . LYS A 1 89 ? -6.354 11.926 11.355 1.00 89.62 89 LYS A CA 1
ATOM 731 C C . LYS A 1 89 ? -7.806 12.411 11.400 1.00 89.62 89 LYS A C 1
ATOM 733 O O . LYS A 1 89 ? -8.525 12.159 12.356 1.00 89.62 89 LYS A O 1
ATOM 738 N N . GLU A 1 90 ? -8.220 13.115 10.353 1.00 91.25 90 GLU A N 1
ATOM 739 C CA . GLU A 1 90 ? -9.584 13.635 10.189 1.00 91.25 90 GLU A CA 1
ATOM 740 C C . GLU A 1 90 ? -10.490 12.703 9.366 1.00 91.25 90 GLU A C 1
ATOM 742 O O . GLU A 1 90 ? -11.602 13.074 9.005 1.00 91.25 90 GLU A O 1
ATOM 747 N N . SER A 1 91 ? -10.011 11.505 9.025 1.00 90.00 91 SER A N 1
ATOM 748 C CA . SER A 1 91 ? -10.783 10.526 8.267 1.00 90.00 91 SER A CA 1
ATOM 749 C C . SER A 1 91 ? -11.995 10.046 9.077 1.00 90.00 91 SER A C 1
ATOM 751 O O . SER A 1 91 ? -11.841 9.691 10.250 1.00 90.00 91 SER A O 1
ATOM 753 N N . PRO A 1 92 ? -13.174 9.898 8.444 1.00 85.75 92 PRO A N 1
ATOM 754 C CA . PRO A 1 92 ? -14.316 9.223 9.054 1.00 85.75 92 PRO A CA 1
ATOM 755 C C . PRO A 1 92 ? -13.996 7.805 9.551 1.00 85.75 92 PRO A C 1
ATOM 757 O O . PRO A 1 92 ? -14.578 7.367 10.535 1.00 85.75 92 PRO A O 1
ATOM 760 N N . ALA A 1 93 ? -13.042 7.106 8.923 1.00 81.50 93 ALA A N 1
ATOM 761 C CA . ALA A 1 93 ? -12.625 5.763 9.333 1.00 81.50 93 ALA A CA 1
ATOM 762 C C . ALA A 1 93 ? -11.912 5.740 10.700 1.00 81.50 93 ALA A C 1
ATOM 764 O O . ALA A 1 93 ? -11.852 4.700 11.343 1.00 81.50 93 ALA A O 1
ATOM 765 N N . VAL A 1 94 ? -11.380 6.882 11.153 1.00 79.25 94 VAL A N 1
ATOM 766 C CA . VAL A 1 94 ? -10.704 7.024 12.456 1.00 79.25 94 VAL A CA 1
ATOM 767 C C . VAL A 1 94 ? -11.632 7.637 13.513 1.00 79.25 94 VAL A C 1
ATOM 769 O O . VAL A 1 94 ? -11.412 7.448 14.705 1.00 79.25 94 VAL A O 1
ATOM 772 N N . GLN A 1 95 ? -12.658 8.382 13.090 1.00 74.81 95 GLN A N 1
ATOM 773 C CA . GLN A 1 95 ? -13.561 9.122 13.981 1.00 74.81 95 GLN A CA 1
ATOM 774 C C . GLN A 1 95 ? -14.805 8.333 14.420 1.00 74.81 95 GLN A C 1
ATOM 776 O O . GLN A 1 95 ? -15.407 8.681 15.434 1.00 74.81 95 GLN A O 1
ATOM 781 N N . VAL A 1 96 ? -15.215 7.311 13.663 1.00 65.19 96 VAL A N 1
ATOM 782 C CA . VAL A 1 96 ? -16.365 6.447 13.991 1.00 65.19 96 VAL A CA 1
ATOM 783 C C . VAL A 1 96 ? -15.915 5.300 14.909 1.00 65.19 96 VAL A C 1
ATOM 785 O O . VAL A 1 96 ? -14.744 4.927 14.882 1.00 65.19 96 VAL A O 1
ATOM 788 N N . ASP A 1 97 ? -16.836 4.773 15.731 1.00 60.91 97 ASP A N 1
ATOM 789 C CA . ASP A 1 97 ? -16.595 3.706 16.718 1.00 60.91 97 ASP A CA 1
ATOM 790 C C . ASP A 1 97 ? -15.629 2.619 16.174 1.00 60.91 97 ASP A C 1
ATOM 792 O O . ASP A 1 97 ? -15.905 2.004 15.136 1.00 60.91 97 ASP A O 1
ATOM 796 N N . PRO A 1 98 ? -14.461 2.435 16.819 1.00 55.69 98 PRO A N 1
ATOM 797 C CA . PRO A 1 98 ? -13.269 1.826 16.231 1.00 55.69 98 PRO A CA 1
ATOM 798 C C . PRO A 1 98 ? -13.321 0.322 15.940 1.00 55.69 98 PRO A C 1
ATOM 800 O O . PRO A 1 98 ? -12.306 -0.201 15.472 1.00 55.69 98 PRO A O 1
ATOM 803 N N . MET A 1 99 ? -14.402 -0.396 16.254 1.00 54.34 99 MET A N 1
ATOM 804 C CA . MET A 1 99 ? -14.275 -1.847 16.417 1.00 54.34 99 MET A CA 1
ATOM 805 C C . MET A 1 99 ? -14.385 -2.680 15.128 1.00 54.34 99 MET A C 1
ATOM 807 O O . MET A 1 99 ? -13.780 -3.741 15.091 1.00 54.34 99 MET A O 1
ATOM 811 N N . GLU A 1 100 ? -15.043 -2.223 14.052 1.00 58.88 100 GLU A N 1
ATOM 812 C CA . GLU A 1 100 ? -15.339 -3.137 12.918 1.00 58.88 100 GLU A CA 1
ATOM 813 C C . GLU A 1 100 ? -15.077 -2.587 11.498 1.00 58.88 100 GLU A C 1
ATOM 815 O O . GLU A 1 100 ? -14.959 -3.364 10.559 1.00 58.88 100 GLU A O 1
ATOM 820 N N . SER A 1 101 ? -14.948 -1.271 11.280 1.00 70.44 101 SER A N 1
ATOM 821 C CA . SER A 1 101 ? -14.931 -0.723 9.900 1.00 70.44 101 SER A CA 1
ATOM 822 C C . SER A 1 101 ? -13.551 -0.614 9.233 1.00 70.44 101 SER A C 1
ATOM 824 O O . SER A 1 101 ? -13.460 -0.258 8.061 1.00 70.44 101 SER A O 1
ATOM 826 N N . SER A 1 102 ? -12.465 -0.863 9.971 1.00 85.31 102 SER A N 1
ATOM 827 C CA . SER A 1 102 ? -11.085 -0.633 9.494 1.00 85.31 102 SER A CA 1
ATOM 828 C C . SER A 1 102 ? -10.188 -1.870 9.546 1.00 85.31 102 SER A C 1
ATOM 830 O O . SER A 1 102 ? -8.996 -1.776 9.238 1.00 85.31 102 SER A O 1
ATOM 832 N N . VAL A 1 103 ? -10.753 -3.007 9.956 1.00 92.06 103 VAL A N 1
ATOM 833 C CA . VAL A 1 103 ? -10.063 -4.290 10.075 1.00 92.06 103 VAL A CA 1
ATOM 834 C C . VAL A 1 103 ? -10.513 -5.188 8.930 1.00 92.06 103 VAL A C 1
ATOM 836 O O . VAL A 1 103 ? -11.706 -5.341 8.695 1.00 92.06 103 VAL A O 1
ATOM 839 N N . TYR A 1 104 ? -9.554 -5.764 8.208 1.00 94.50 104 TYR A N 1
ATOM 840 C CA . TYR A 1 104 ? -9.818 -6.558 7.012 1.00 94.50 104 TYR A CA 1
ATOM 841 C C . TYR A 1 104 ? -9.284 -7.980 7.138 1.00 94.50 104 TYR A C 1
ATOM 843 O O . TYR A 1 104 ? -8.139 -8.197 7.546 1.00 94.50 104 TYR A O 1
ATOM 851 N N . ASP A 1 105 ? -10.094 -8.927 6.676 1.00 96.44 105 ASP A N 1
ATOM 852 C CA . ASP A 1 105 ? -9.693 -10.308 6.439 1.00 96.44 105 ASP A CA 1
ATOM 853 C C . ASP A 1 105 ? -9.495 -10.545 4.939 1.00 96.44 105 ASP A C 1
ATOM 855 O O . ASP A 1 105 ? -10.204 -10.006 4.084 1.00 96.44 105 ASP A O 1
ATOM 859 N N . LEU A 1 106 ? -8.490 -11.346 4.599 1.00 98.06 106 LEU A N 1
ATOM 860 C CA . LEU A 1 106 ? -8.142 -11.651 3.223 1.00 98.06 106 LEU A CA 1
ATOM 861 C C . LEU A 1 106 ? -9.103 -12.689 2.648 1.00 98.06 106 LEU A C 1
ATOM 863 O O . LEU A 1 106 ? -9.170 -13.818 3.127 1.00 98.06 106 LEU A O 1
ATOM 867 N N . ILE A 1 107 ? -9.756 -12.339 1.542 1.00 97.81 107 ILE A N 1
ATOM 868 C CA . ILE A 1 107 ? -10.684 -13.249 0.856 1.00 97.81 107 ILE A CA 1
ATOM 869 C C . ILE A 1 107 ? -10.125 -13.850 -0.440 1.00 97.81 107 ILE A C 1
ATOM 871 O O . ILE A 1 107 ? -10.662 -14.831 -0.945 1.00 97.81 107 ILE A O 1
ATOM 875 N N . GLY A 1 108 ? -9.055 -13.284 -1.005 1.00 97.75 108 GLY A N 1
ATOM 876 C CA . GLY A 1 108 ? -8.501 -13.766 -2.267 1.00 97.75 108 GLY A CA 1
ATOM 877 C C . GLY A 1 108 ? -7.181 -13.110 -2.649 1.00 97.75 108 GLY A C 1
ATOM 878 O O . GLY A 1 108 ? -6.886 -11.984 -2.252 1.00 97.75 108 GLY A O 1
ATOM 879 N N . VAL A 1 109 ? -6.386 -13.831 -3.441 1.00 98.12 109 VAL A N 1
ATOM 880 C CA . VAL A 1 109 ? -5.100 -13.366 -3.972 1.00 98.12 109 VAL A CA 1
ATOM 881 C C . VAL A 1 109 ? -5.000 -13.758 -5.436 1.00 98.12 109 VAL A C 1
ATOM 883 O O . VAL A 1 109 ? -5.202 -14.917 -5.789 1.00 98.12 109 VAL A O 1
ATOM 886 N N . VAL A 1 110 ? -4.631 -12.795 -6.276 1.00 97.81 110 VAL A N 1
ATOM 887 C CA . VAL A 1 110 ? -4.208 -13.058 -7.652 1.00 97.81 110 VAL A CA 1
ATOM 888 C C . VAL A 1 110 ? -2.691 -13.211 -7.646 1.00 97.81 110 VAL A C 1
ATOM 890 O O . VAL A 1 110 ? -1.958 -12.245 -7.419 1.00 97.81 110 VAL A O 1
ATOM 893 N N . ASN A 1 111 ? -2.220 -14.437 -7.856 1.00 96.94 111 ASN A N 1
ATOM 894 C CA . ASN A 1 111 ? -0.794 -14.724 -7.938 1.00 96.94 111 ASN A CA 1
ATOM 895 C C . ASN A 1 111 ? -0.298 -14.494 -9.365 1.00 96.94 111 ASN A C 1
ATOM 897 O O . ASN A 1 111 ? -1.069 -14.508 -10.310 1.00 96.94 111 ASN A O 1
ATOM 901 N N . HIS A 1 112 ? 0.997 -14.242 -9.522 1.00 96.88 112 HIS A N 1
ATOM 902 C CA . HIS A 1 112 ? 1.622 -14.198 -10.839 1.00 96.88 112 HIS A CA 1
ATOM 903 C C . HIS A 1 112 ? 2.974 -14.899 -10.782 1.00 96.88 112 HIS A C 1
ATOM 905 O O . HIS A 1 112 ? 3.821 -14.559 -9.946 1.00 96.88 112 HIS A O 1
ATOM 911 N N . TYR A 1 113 ? 3.225 -15.794 -11.727 1.00 94.88 113 TYR A N 1
ATOM 912 C CA . TYR A 1 113 ? 4.458 -16.559 -11.886 1.00 94.88 113 TYR A CA 1
ATOM 913 C C . TYR A 1 113 ? 5.111 -16.241 -13.228 1.00 94.88 113 TYR A C 1
ATOM 915 O O . TYR A 1 113 ? 4.431 -15.918 -14.191 1.00 94.88 113 TYR A O 1
ATOM 923 N N . GLY A 1 114 ? 6.440 -16.307 -13.295 1.00 92.56 114 GLY A N 1
ATOM 924 C CA . GLY A 1 114 ? 7.189 -15.916 -14.492 1.00 92.56 114 GLY A CA 1
ATOM 925 C C . GLY A 1 114 ? 7.531 -14.425 -14.549 1.00 92.56 114 GLY A C 1
ATOM 926 O O . GLY A 1 114 ? 7.431 -13.704 -13.546 1.00 92.56 114 GLY A O 1
ATOM 927 N N . SER A 1 115 ? 8.006 -13.993 -15.714 1.00 88.81 115 SER A N 1
ATOM 928 C CA . SER A 1 115 ? 8.544 -12.657 -15.972 1.00 88.81 115 SER A CA 1
ATOM 929 C C . SER A 1 115 ? 7.471 -11.710 -16.517 1.00 88.81 115 SER A C 1
ATOM 931 O O . SER A 1 115 ? 6.321 -12.088 -16.711 1.00 88.81 115 SER A O 1
ATOM 933 N N . MET A 1 116 ? 7.839 -10.454 -16.775 1.00 85.38 116 MET A N 1
ATOM 934 C CA . MET A 1 116 ? 6.918 -9.479 -17.372 1.00 85.38 116 MET A CA 1
ATOM 935 C C . MET A 1 116 ? 6.538 -9.813 -18.826 1.00 85.38 116 MET A C 1
ATOM 937 O O . MET A 1 116 ? 5.488 -9.392 -19.293 1.00 85.38 116 MET A O 1
ATOM 941 N N . THR A 1 117 ? 7.387 -10.539 -19.557 1.00 85.75 117 THR A N 1
ATOM 942 C CA . THR A 1 117 ? 7.162 -10.868 -20.977 1.00 85.75 117 THR A CA 1
ATOM 943 C C . THR A 1 117 ? 6.551 -12.250 -21.187 1.00 85.75 117 THR A C 1
ATOM 945 O O . THR A 1 117 ? 6.188 -12.585 -22.308 1.00 85.75 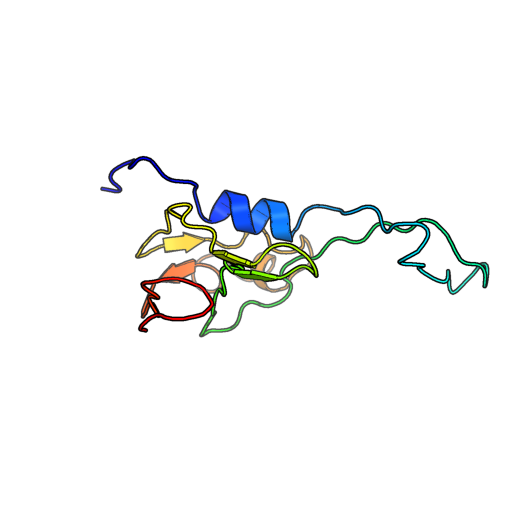117 THR A O 1
ATOM 948 N N . GLY A 1 118 ? 6.470 -13.064 -20.135 1.00 88.12 118 GLY A N 1
ATOM 949 C CA . GLY A 1 118 ? 5.917 -14.411 -20.186 1.00 88.12 118 GLY A CA 1
ATOM 950 C C . GLY A 1 118 ? 5.704 -14.945 -18.777 1.00 88.12 118 GLY A C 1
ATOM 951 O O . GLY A 1 118 ? 6.657 -15.076 -18.004 1.00 88.12 118 GLY A O 1
ATOM 952 N N . GLY A 1 119 ? 4.450 -15.242 -18.450 1.00 91.62 119 GLY A N 1
ATOM 953 C CA . GLY A 1 119 ? 4.040 -15.652 -17.117 1.00 91.62 119 GLY A CA 1
ATOM 954 C C . GLY A 1 119 ? 2.643 -16.258 -17.086 1.00 91.62 119 GLY A C 1
ATOM 955 O O . GLY A 1 119 ? 2.027 -16.489 -18.126 1.00 91.62 119 GLY A O 1
ATOM 956 N N . HIS A 1 120 ? 2.168 -16.534 -15.877 1.00 95.75 120 HIS A N 1
ATOM 957 C CA . HIS A 1 120 ? 0.864 -17.129 -15.609 1.00 95.75 120 HIS A CA 1
ATOM 958 C C . HIS A 1 120 ? 0.265 -16.527 -14.340 1.00 95.75 120 HIS A C 1
ATOM 960 O O . HIS A 1 120 ? 1.014 -16.191 -13.417 1.00 95.75 120 HIS A O 1
ATOM 966 N N . TYR A 1 121 ? -1.059 -16.397 -14.319 1.00 94.81 121 TYR A N 1
ATOM 967 C CA . TYR A 1 121 ? -1.838 -15.895 -13.192 1.00 94.81 121 TYR A CA 1
ATOM 968 C C . TYR A 1 121 ? -2.662 -17.023 -12.583 1.00 94.81 121 TYR A C 1
ATOM 970 O O . TYR A 1 121 ? -3.318 -17.720 -13.386 1.00 94.81 121 TYR A O 1
#

Foldseek 3Di:
DDDPDQAAEVVVVLCVQQDKDWQDQVNWDQDPVVSDTDTDIDGDAAAADDPDDDDDDPQWDDDPVDTWGNPTHYDYDQWFDARLVRHDPPHPCVVPDPDPRRTDHDDDDDDWADGPVDTDD

Secondary structure (DSSP, 8-state):
-----SSEEHHHHHHHHHS-EEPPSSS-EE-TTT-SEE--EE---B----SS-------EEE-SS-EEE----EE--SS-EE-GGGB-TT-HHHHS-TTSSSEE--------EE-SSSEE-

Mean predicted aligned error: 6.81 Å

pLDDT: mean 87.5, std 12.48, range [37.34, 98.12]

Solvent-accessible surface area (backbone atoms only — not comparable to full-atom values): 7934 Å² total; per-residue (Å²): 132,84,80,90,58,97,55,47,50,48,67,57,58,53,49,62,59,40,40,76,40,75,37,46,87,82,62,55,39,65,39,88,84,78,73,41,74,43,76,41,76,49,62,47,66,44,50,77,72,61,98,81,77,83,86,80,81,85,36,70,48,80,56,101,87,48,78,46,60,64,77,76,50,67,44,70,67,63,56,72,42,68,50,63,88,57,35,36,90,86,14,63,67,64,74,44,83,82,85,67,78,48,54,42,65,64,88,80,82,89,59,75,46,76,51,88,91,56,63,53,111

Radius of gyration: 18.32 Å; Cα contacts (8 Å, |Δi|>4): 143; chains: 1; bounding box: 33×50×39 Å

Nearest PDB structures (foldseek):
  5xu8-assembly1_A  TM=8.605E-01  e=6.038E-07  Homo sapiens
  3nhe-assembly1_A  TM=8.745E-01  e=1.070E-06  Homo sapiens
  6dgf-assembly1_A  TM=8.795E-01  e=2.022E-06  Homo sapiens
  2ibi-assembly1_A  TM=8.707E-01  e=3.363E-06  Homo sapiens
  2y5b-assembly2_E  TM=8.487E-01  e=2.924E-05  Homo sapiens